Protein AF-A0A951VX17-F1 (afdb_monomer)

Secondary structure (DSSP, 8-state):
-EEEEEE--STTTTGGGG-TTS-S--SHHHHHHHTTTTEEEEEEE-S-HHHHHHHHHHHHHH-SS--EEESSHHHHHHHHHTTSS--SEEEE-S-TTTHHHHHHHHHHTT--EEEEPSSSSSSHHHHHHHHH----------

Foldseek 3Di:
DAEEEEEDLDCQQPPVCPPPVDDPPRHPVRVQLVVVVPYDHAEYEELDPVSQVVVQVVVVVRDVDGHHYYNHLVRVLVCLVVVVDPHQEYEAPDDQDCLLVSLVSVVVSPHDYYDYDPPNHPDPVSVVVSVPPCDDPPPPPD

Sequence (142 aa):
MIRTVVIGLGRIGWMLEKDNYRYHPCTHTGTLLSLSKRFKIVAGCDLSEERRVKFKRYIRSKMAENVELYSDVDQLIRAIFEKKVIIDFAVIATGPESHPDIFKKLILAGVKRFLIEKPVALNSNVAMKMLRSKIPFSVSTS

Structure (mmCIF, N/CA/C/O backbone):
data_AF-A0A951VX17-F1
#
_entry.id   AF-A0A951VX17-F1
#
loop_
_atom_site.group_PDB
_atom_site.id
_atom_site.type_symbol
_atom_site.label_atom_id
_atom_site.label_alt_id
_atom_site.label_comp_id
_atom_site.label_asym_id
_atom_site.label_entity_id
_atom_site.label_seq_id
_atom_site.pdbx_PDB_ins_code
_atom_site.Cartn_x
_atom_site.Cartn_y
_atom_site.Cartn_z
_atom_site.occupancy
_atom_site.B_iso_or_equiv
_atom_site.auth_seq_id
_atom_site.auth_comp_id
_atom_site.auth_asym_id
_atom_site.auth_atom_id
_atom_site.pdbx_PDB_model_num
ATOM 1 N N . MET A 1 1 ? -15.349 7.351 2.740 1.00 90.94 1 MET A N 1
ATOM 2 C CA . MET A 1 1 ? -14.106 7.317 1.937 1.00 90.94 1 MET A CA 1
ATOM 3 C C . MET A 1 1 ? -13.275 6.119 2.376 1.00 90.94 1 MET A C 1
ATOM 5 O O . MET A 1 1 ? -13.146 5.917 3.575 1.00 90.94 1 MET A O 1
ATOM 9 N N . ILE A 1 2 ? -12.794 5.299 1.440 1.00 96.31 2 ILE A N 1
ATOM 10 C CA . ILE A 1 2 ? -12.078 4.038 1.695 1.00 96.31 2 ILE A CA 1
ATOM 11 C C . ILE A 1 2 ? -10.584 4.335 1.867 1.00 96.31 2 ILE A C 1
ATOM 13 O O . ILE A 1 2 ? -9.920 4.761 0.919 1.00 96.31 2 ILE A O 1
ATOM 17 N N . ARG A 1 3 ? -10.053 4.119 3.073 1.00 97.12 3 ARG A N 1
ATOM 18 C CA . ARG A 1 3 ? -8.645 4.374 3.405 1.00 97.12 3 ARG A CA 1
ATOM 19 C C . ARG A 1 3 ? -7.778 3.240 2.880 1.00 97.12 3 ARG A C 1
ATOM 21 O O . ARG A 1 3 ? -7.980 2.079 3.230 1.00 97.12 3 ARG A O 1
ATOM 28 N N . THR A 1 4 ? -6.841 3.589 2.013 1.00 97.88 4 THR A N 1
ATOM 29 C CA . THR A 1 4 ? -6.101 2.642 1.188 1.00 97.88 4 THR A CA 1
ATOM 30 C C . THR A 1 4 ? -4.612 2.700 1.485 1.00 97.88 4 THR A C 1
ATOM 32 O O . THR A 1 4 ? -4.037 3.788 1.568 1.00 97.88 4 THR A O 1
ATOM 35 N N . VAL A 1 5 ? -3.990 1.527 1.604 1.00 98.38 5 VAL A N 1
ATOM 36 C CA . VAL A 1 5 ? -2.531 1.372 1.598 1.00 98.38 5 VAL A CA 1
ATOM 37 C C . VAL A 1 5 ? -2.066 0.778 0.273 1.00 98.38 5 VAL A C 1
ATOM 39 O O . VAL A 1 5 ? -2.705 -0.134 -0.254 1.00 98.38 5 VAL A O 1
ATOM 42 N N . VAL A 1 6 ? -0.945 1.279 -0.247 1.00 98.31 6 VAL A N 1
ATOM 43 C CA . VAL A 1 6 ? -0.242 0.686 -1.395 1.00 98.31 6 VAL A CA 1
ATOM 44 C C . VAL A 1 6 ? 1.053 0.043 -0.903 1.00 98.31 6 VAL A C 1
ATOM 46 O O . VAL A 1 6 ? 1.936 0.728 -0.386 1.00 98.31 6 VAL A O 1
ATOM 49 N N . ILE A 1 7 ? 1.165 -1.274 -1.050 1.00 98.38 7 ILE A N 1
ATOM 50 C CA . ILE A 1 7 ? 2.322 -2.074 -0.636 1.00 98.38 7 ILE A CA 1
ATOM 51 C C . ILE A 1 7 ? 3.040 -2.546 -1.897 1.00 98.38 7 ILE A C 1
ATOM 53 O O . ILE A 1 7 ? 2.425 -3.170 -2.754 1.00 98.38 7 ILE A O 1
ATOM 57 N N . GLY A 1 8 ? 4.329 -2.239 -2.023 1.00 97.19 8 GLY A N 1
ATOM 58 C CA . GLY A 1 8 ? 5.069 -2.367 -3.278 1.00 97.19 8 GLY A CA 1
ATOM 59 C C . GLY A 1 8 ? 4.960 -1.086 -4.105 1.00 97.19 8 GLY A C 1
ATOM 60 O O . GLY A 1 8 ? 4.080 -0.917 -4.946 1.00 97.19 8 GLY A O 1
ATOM 61 N N . LEU A 1 9 ? 5.900 -0.168 -3.890 1.00 96.81 9 LEU A N 1
ATOM 62 C CA . LEU A 1 9 ? 5.970 1.154 -4.519 1.00 96.81 9 LEU A CA 1
ATOM 63 C C . LEU A 1 9 ? 6.873 1.140 -5.761 1.00 96.81 9 LEU A C 1
ATOM 65 O O . LEU A 1 9 ? 7.621 2.084 -6.030 1.00 96.81 9 LEU A O 1
ATOM 69 N N . GLY A 1 10 ? 6.810 0.042 -6.512 1.00 93.62 10 GLY A N 1
ATOM 70 C CA . GLY A 1 10 ? 7.537 -0.156 -7.758 1.00 93.62 10 GLY A CA 1
ATOM 71 C C . GLY A 1 10 ? 6.789 0.368 -8.987 1.00 93.62 10 GLY A C 1
ATOM 72 O O . GLY A 1 10 ? 5.926 1.248 -8.920 1.00 93.62 10 GLY A O 1
ATOM 73 N N . ARG A 1 11 ? 7.112 -0.229 -10.139 1.00 94.00 11 ARG A N 1
ATOM 74 C CA . ARG A 1 11 ? 6.568 0.124 -11.461 1.00 94.00 11 ARG A CA 1
ATOM 75 C C . ARG A 1 11 ? 5.040 0.132 -11.514 1.00 94.00 11 ARG A C 1
ATOM 77 O O . ARG A 1 11 ? 4.462 1.178 -11.782 1.00 94.00 11 ARG A O 1
ATOM 84 N N . ILE A 1 12 ? 4.412 -1.009 -11.227 1.00 92.00 12 ILE A N 1
ATOM 85 C CA . ILE A 1 12 ? 2.949 -1.184 -11.283 1.00 92.00 12 ILE A CA 1
ATOM 86 C C . ILE A 1 12 ? 2.250 -0.501 -10.097 1.00 92.00 12 ILE A C 1
ATOM 88 O O . ILE A 1 12 ? 1.119 -0.034 -10.220 1.00 92.00 12 ILE A O 1
ATOM 92 N N . GLY A 1 13 ? 2.949 -0.377 -8.963 1.00 89.62 13 GLY A N 1
ATOM 93 C CA . GLY A 1 13 ? 2.458 0.354 -7.797 1.00 89.62 13 GLY A CA 1
ATOM 94 C C . GLY A 1 13 ? 2.196 1.828 -8.107 1.00 89.62 13 GLY A C 1
ATOM 95 O O . GLY A 1 13 ? 1.104 2.321 -7.825 1.00 89.62 13 GLY A O 1
ATOM 96 N N . TRP A 1 14 ? 3.171 2.528 -8.704 1.00 94.38 14 TRP A N 1
ATOM 97 C CA . TRP A 1 14 ? 3.003 3.933 -9.108 1.00 94.38 14 TRP A CA 1
ATOM 98 C C . TRP A 1 14 ? 4.035 4.466 -10.118 1.00 94.38 14 TRP A C 1
ATOM 100 O O . TRP A 1 14 ? 3.754 5.454 -10.787 1.00 94.38 14 TRP A O 1
ATOM 110 N N . MET A 1 15 ? 5.247 3.899 -10.218 1.00 92.56 15 MET A N 1
ATOM 111 C CA . MET A 1 15 ? 6.340 4.588 -10.931 1.00 92.56 15 MET A CA 1
ATOM 112 C C . MET A 1 15 ? 6.074 4.747 -12.434 1.00 92.56 15 MET A C 1
ATOM 114 O O . MET A 1 15 ? 6.553 5.711 -13.028 1.00 92.56 15 MET A O 1
ATOM 118 N N . LEU A 1 16 ? 5.315 3.828 -13.043 1.00 93.31 16 LEU A N 1
ATOM 119 C CA . LEU A 1 16 ? 4.951 3.912 -14.462 1.00 93.31 16 LEU A CA 1
ATOM 120 C C . LEU A 1 16 ? 3.969 5.042 -14.767 1.00 93.31 16 LEU A C 1
ATOM 122 O O . LEU A 1 16 ? 3.854 5.426 -15.919 1.00 93.31 16 LEU A O 1
ATOM 126 N N . GLU A 1 17 ? 3.341 5.641 -13.759 1.00 91.56 17 GLU A N 1
ATOM 127 C CA . GLU A 1 17 ? 2.438 6.783 -13.935 1.00 91.56 17 GLU A CA 1
ATOM 128 C C . GLU A 1 17 ? 3.164 8.046 -14.444 1.00 91.56 17 GLU A C 1
ATOM 130 O O . GLU A 1 17 ? 2.543 9.037 -14.811 1.00 91.56 17 GLU A O 1
ATOM 135 N N . LYS A 1 18 ? 4.502 8.030 -14.451 1.00 87.81 18 LYS A N 1
ATOM 136 C CA . LYS A 1 18 ? 5.351 9.086 -15.022 1.00 87.81 18 LYS A CA 1
ATOM 137 C C . LYS A 1 18 ? 5.825 8.796 -16.447 1.00 87.81 18 LYS A C 1
ATOM 139 O O . LYS A 1 18 ? 6.574 9.593 -17.003 1.00 87.81 18 LYS A O 1
ATOM 144 N N . ASP A 1 19 ? 5.459 7.650 -17.008 1.00 88.69 19 ASP A N 1
ATOM 145 C CA . ASP A 1 19 ? 5.860 7.247 -18.352 1.00 88.69 19 ASP A CA 1
ATOM 146 C C . ASP A 1 19 ? 4.940 7.898 -19.397 1.00 88.69 19 ASP A C 1
ATOM 148 O O . ASP A 1 19 ? 3.772 7.532 -19.520 1.00 88.69 19 ASP A O 1
ATOM 152 N N . ASN A 1 20 ? 5.457 8.868 -20.155 1.00 85.56 20 ASN A N 1
ATOM 153 C CA . ASN A 1 20 ? 4.680 9.609 -21.158 1.00 85.56 20 ASN A CA 1
ATOM 154 C C . ASN A 1 20 ? 4.223 8.746 -22.346 1.00 85.56 20 ASN A C 1
ATOM 156 O O . ASN A 1 20 ? 3.333 9.160 -23.083 1.00 85.56 20 ASN A O 1
ATOM 160 N N . TYR A 1 21 ? 4.802 7.557 -22.538 1.00 89.19 21 TYR A N 1
ATOM 161 C CA . TYR A 1 21 ? 4.433 6.651 -23.629 1.00 89.19 21 TYR A CA 1
ATOM 162 C C . TYR A 1 21 ? 3.262 5.725 -23.274 1.00 89.19 21 TYR A C 1
ATOM 164 O O . TYR A 1 21 ? 2.874 4.877 -24.078 1.00 89.19 21 TYR A O 1
ATOM 172 N N . ARG A 1 22 ? 2.697 5.858 -22.069 1.00 87.31 22 ARG A N 1
ATOM 173 C CA . ARG A 1 22 ? 1.567 5.053 -21.596 1.00 87.31 22 ARG A CA 1
ATOM 174 C C . ARG A 1 22 ? 0.290 5.874 -21.521 1.00 87.31 22 ARG A C 1
ATOM 176 O O . ARG A 1 22 ? 0.305 7.046 -21.160 1.00 87.31 22 ARG A O 1
ATOM 183 N N . TYR A 1 23 ? -0.830 5.214 -21.800 1.00 88.19 23 TYR A N 1
ATOM 184 C CA . TYR A 1 23 ? -2.143 5.737 -21.448 1.00 88.19 23 TYR A CA 1
ATOM 185 C C . TYR A 1 23 ? -2.331 5.668 -19.928 1.00 88.19 23 TYR A C 1
ATOM 187 O O . TYR A 1 23 ? -2.082 4.620 -19.333 1.00 88.19 23 TYR A O 1
ATOM 195 N N . HIS A 1 24 ? -2.777 6.764 -19.313 1.00 87.38 24 HIS A N 1
ATOM 196 C CA . HIS A 1 24 ? -2.952 6.881 -17.862 1.00 87.38 24 HIS A CA 1
ATOM 197 C C . HIS A 1 24 ? -4.439 6.949 -17.474 1.00 87.38 24 HIS A C 1
ATOM 199 O O . HIS A 1 24 ? -5.215 7.572 -18.199 1.00 87.38 24 HIS A O 1
ATOM 205 N N . PRO A 1 25 ? -4.845 6.374 -16.324 1.00 87.50 25 PRO A N 1
ATOM 206 C CA . PRO A 1 25 ? -3.986 5.744 -15.323 1.00 87.50 25 PRO A CA 1
ATOM 207 C C . PRO A 1 25 ? -3.536 4.332 -15.708 1.00 87.50 25 PRO A C 1
ATOM 209 O O . PRO A 1 25 ? -4.341 3.513 -16.144 1.00 87.50 25 PRO A O 1
ATOM 212 N N . CYS A 1 26 ? -2.249 4.030 -15.509 1.00 89.75 26 CYS A N 1
ATOM 213 C CA . CYS A 1 26 ? -1.682 2.701 -15.792 1.00 89.75 26 CYS A CA 1
ATOM 214 C C . CYS A 1 26 ? -1.156 1.976 -14.547 1.00 89.75 26 CYS A C 1
ATOM 216 O O . CYS A 1 26 ? -0.646 0.858 -14.643 1.00 89.75 26 CYS A O 1
ATOM 218 N N . THR A 1 27 ? -1.271 2.608 -13.380 1.00 95.06 27 THR A N 1
ATOM 219 C CA . THR A 1 27 ? -0.843 2.060 -12.092 1.00 95.06 27 THR A CA 1
ATOM 220 C C . THR A 1 27 ? -1.992 2.004 -11.093 1.00 95.06 27 THR A C 1
ATOM 222 O O . THR A 1 27 ? -3.013 2.689 -11.234 1.00 95.06 27 THR A O 1
ATOM 225 N N . HIS A 1 28 ? -1.807 1.225 -10.026 1.00 94.94 28 HIS A N 1
ATOM 226 C CA . HIS A 1 28 ? -2.770 1.184 -8.921 1.00 94.94 28 HIS A CA 1
ATOM 227 C C . HIS A 1 28 ? -2.938 2.547 -8.268 1.00 94.94 28 HIS A C 1
ATOM 229 O O . HIS A 1 28 ? -4.058 3.001 -8.051 1.00 94.94 28 HIS A O 1
ATOM 235 N N . THR A 1 29 ? -1.824 3.230 -8.000 1.00 95.25 29 THR A N 1
ATOM 236 C CA . THR A 1 29 ? -1.851 4.571 -7.408 1.00 95.25 29 THR A CA 1
ATOM 237 C C . THR A 1 29 ? -2.551 5.568 -8.329 1.00 95.25 29 THR A C 1
ATOM 239 O O . THR A 1 29 ? -3.391 6.326 -7.851 1.00 95.25 29 THR A O 1
ATOM 242 N N . GLY A 1 30 ? -2.263 5.560 -9.636 1.00 94.38 30 GLY A N 1
ATOM 243 C CA . GLY A 1 30 ? -2.954 6.414 -10.610 1.00 94.38 30 GLY A CA 1
ATOM 244 C C . GLY A 1 30 ? -4.465 6.183 -10.618 1.00 94.38 30 GLY A C 1
ATOM 245 O O . GLY A 1 30 ? -5.247 7.131 -10.528 1.00 94.38 30 GLY A O 1
ATOM 246 N N . THR A 1 31 ? -4.884 4.916 -10.609 1.00 95.62 31 THR A N 1
ATOM 247 C CA . THR A 1 31 ? -6.305 4.543 -10.562 1.00 95.62 31 THR A CA 1
ATOM 248 C C . THR A 1 31 ? -6.966 5.0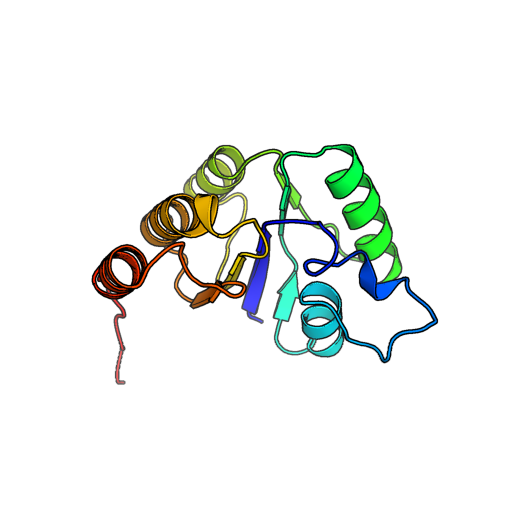39 -9.272 1.00 95.62 31 THR A C 1
ATOM 250 O O . THR A 1 31 ? -8.002 5.703 -9.325 1.00 95.62 31 THR A O 1
ATOM 253 N N . LEU A 1 32 ? -6.344 4.805 -8.111 1.00 95.56 32 LEU A N 1
ATOM 254 C CA . LEU A 1 32 ? -6.837 5.290 -6.816 1.00 95.56 32 LEU A CA 1
ATOM 255 C C . LEU A 1 32 ? -6.973 6.819 -6.780 1.00 95.56 32 LEU A C 1
ATOM 257 O O . LEU A 1 32 ? -7.963 7.328 -6.260 1.00 95.56 32 LEU A O 1
ATOM 261 N N . LEU A 1 33 ? -6.014 7.544 -7.364 1.00 94.38 33 LEU A N 1
ATOM 262 C CA . LEU A 1 33 ? -6.045 9.005 -7.472 1.00 94.38 33 LEU A CA 1
ATOM 263 C C . LEU A 1 33 ? -7.194 9.498 -8.360 1.00 94.38 33 LEU A C 1
ATOM 265 O O . LEU A 1 33 ? -7.889 10.443 -7.988 1.00 94.38 33 LEU A O 1
ATOM 269 N N . SER A 1 34 ? -7.438 8.847 -9.503 1.00 94.69 34 SER A N 1
ATOM 270 C CA . SER A 1 34 ? -8.576 9.185 -10.374 1.00 94.69 34 SER A CA 1
ATOM 271 C C . SER A 1 34 ? -9.934 8.928 -9.703 1.00 94.69 34 SER A C 1
ATOM 273 O O . SER A 1 34 ? -10.913 9.618 -9.978 1.00 94.69 34 SER A O 1
ATOM 275 N N . LEU A 1 35 ? -9.980 7.984 -8.756 1.00 94.75 35 LEU A N 1
ATOM 276 C CA . LEU A 1 35 ? -11.155 7.634 -7.956 1.00 94.75 35 LEU A CA 1
ATOM 277 C C . LEU A 1 35 ? -11.143 8.282 -6.557 1.00 94.75 35 LEU A C 1
ATOM 279 O O . LEU A 1 35 ? -11.750 7.748 -5.623 1.00 94.75 35 LEU A O 1
ATOM 283 N N . SER A 1 36 ? -10.505 9.447 -6.406 1.00 92.31 36 SER A N 1
ATOM 284 C CA . SER A 1 36 ? -10.324 10.160 -5.127 1.00 92.31 36 SER A CA 1
ATOM 285 C C . SER A 1 36 ? -11.621 10.481 -4.369 1.00 92.31 36 SER A C 1
ATOM 287 O O . SER A 1 36 ? -11.618 10.586 -3.147 1.00 92.31 36 SER A O 1
ATOM 289 N N . LYS A 1 37 ? -12.769 10.553 -5.060 1.00 93.31 37 LYS A N 1
ATOM 290 C CA . LYS A 1 37 ? -14.097 10.687 -4.423 1.00 93.31 37 LYS A CA 1
ATOM 291 C C . LYS A 1 37 ? -14.480 9.471 -3.563 1.00 93.31 37 LYS A C 1
ATOM 293 O O . LYS A 1 37 ? -15.346 9.573 -2.698 1.00 93.31 37 LYS A O 1
ATOM 298 N N . ARG A 1 38 ? -13.881 8.303 -3.823 1.00 95.38 38 ARG A N 1
ATOM 299 C CA . ARG A 1 38 ? -14.177 7.031 -3.142 1.00 95.38 38 ARG A CA 1
ATOM 300 C C . ARG A 1 38 ? -12.999 6.529 -2.319 1.00 95.38 38 ARG A C 1
ATOM 302 O O . ARG A 1 38 ? -13.227 6.044 -1.210 1.00 95.38 38 ARG A O 1
ATOM 309 N N . PHE A 1 39 ? -11.777 6.661 -2.829 1.00 96.00 39 PHE A N 1
ATOM 310 C CA . PHE A 1 39 ? -10.561 6.143 -2.206 1.00 96.00 39 PHE A CA 1
ATOM 311 C C . PHE A 1 39 ? -9.651 7.268 -1.724 1.00 96.00 39 PHE A C 1
ATOM 313 O O . PHE A 1 39 ? -9.459 8.265 -2.410 1.00 96.00 39 PHE A O 1
ATOM 320 N N . LYS A 1 40 ? -9.038 7.064 -0.560 1.00 95.81 40 LYS A N 1
ATOM 321 C CA . LYS A 1 40 ? -7.994 7.931 -0.019 1.00 95.81 40 LYS A CA 1
ATOM 322 C C . LYS A 1 40 ? -6.761 7.104 0.271 1.00 95.81 40 LYS A C 1
ATOM 324 O O . LYS A 1 40 ? -6.830 6.165 1.059 1.00 95.81 40 LYS A O 1
ATOM 329 N N . ILE A 1 41 ? -5.642 7.457 -0.346 1.00 97.00 41 ILE A N 1
ATOM 330 C CA . ILE A 1 41 ? -4.351 6.848 -0.030 1.00 97.00 41 ILE A CA 1
ATOM 331 C C . ILE A 1 41 ? -3.897 7.445 1.300 1.00 97.00 41 ILE A C 1
ATOM 333 O O . ILE A 1 41 ? -3.754 8.657 1.402 1.00 97.00 41 ILE A O 1
ATOM 337 N N . VAL A 1 42 ? -3.730 6.606 2.319 1.00 97.19 42 VAL A N 1
ATOM 338 C CA . VAL A 1 42 ? -3.303 7.038 3.664 1.00 97.19 42 VAL A CA 1
ATOM 339 C C . VAL A 1 42 ? -1.927 6.504 4.033 1.00 97.19 42 VAL A C 1
ATOM 341 O O . VAL A 1 42 ? -1.254 7.086 4.878 1.00 97.19 42 VAL A O 1
ATOM 344 N N . ALA A 1 43 ? -1.495 5.422 3.379 1.00 97.94 43 ALA A N 1
ATOM 345 C CA . ALA A 1 43 ? -0.208 4.800 3.636 1.00 97.94 43 ALA A CA 1
ATOM 346 C C . ALA A 1 43 ? 0.451 4.248 2.363 1.00 97.94 43 ALA A C 1
ATOM 348 O O . ALA A 1 43 ? -0.224 3.829 1.418 1.00 97.94 43 ALA A O 1
ATOM 349 N N . GLY A 1 44 ? 1.781 4.194 2.374 1.00 98.00 44 GLY A N 1
ATOM 350 C CA . GLY A 1 44 ? 2.604 3.467 1.410 1.00 98.00 44 GLY A CA 1
ATOM 351 C C . GLY A 1 44 ? 3.647 2.603 2.120 1.00 98.00 44 GLY A C 1
ATOM 352 O O . GLY A 1 44 ? 4.153 2.980 3.174 1.00 98.00 44 GLY A O 1
ATOM 353 N N . CYS A 1 45 ? 3.983 1.445 1.557 1.00 98.44 45 CYS A N 1
ATOM 354 C CA . CYS A 1 45 ? 4.957 0.528 2.149 1.00 98.44 45 CYS A CA 1
ATOM 355 C C . CYS A 1 45 ? 5.874 -0.071 1.078 1.00 98.44 45 CYS A C 1
ATOM 357 O O . CYS A 1 45 ? 5.395 -0.678 0.121 1.00 98.44 45 CYS A O 1
ATOM 359 N N . ASP A 1 46 ? 7.190 0.074 1.240 1.00 98.06 46 ASP A N 1
ATOM 360 C CA . ASP A 1 46 ? 8.203 -0.563 0.384 1.00 98.06 46 ASP A CA 1
ATOM 361 C C . ASP A 1 46 ? 9.542 -0.652 1.129 1.00 98.06 46 ASP A C 1
ATOM 363 O O . ASP A 1 46 ? 9.927 0.293 1.820 1.00 98.06 46 ASP A O 1
ATOM 367 N N . LEU A 1 47 ? 10.263 -1.760 0.940 1.00 97.00 47 LEU A N 1
ATOM 368 C CA . LEU A 1 47 ? 11.592 -1.986 1.522 1.00 97.00 47 LEU A CA 1
ATOM 369 C C . LEU A 1 47 ? 12.610 -0.937 1.052 1.00 97.00 47 LEU A C 1
ATOM 371 O O . LEU A 1 47 ? 13.481 -0.514 1.809 1.00 97.00 47 LEU A O 1
ATOM 375 N N . SER A 1 48 ? 12.483 -0.464 -0.190 1.00 97.38 48 SER A N 1
ATOM 376 C CA . SER A 1 48 ? 13.365 0.555 -0.751 1.00 97.38 48 SER A CA 1
ATOM 377 C C . SER A 1 48 ? 12.997 1.946 -0.236 1.00 97.38 48 SER A C 1
ATOM 379 O O . SER A 1 48 ? 11.935 2.497 -0.542 1.00 97.38 48 SER A O 1
ATOM 381 N N . GLU A 1 49 ? 13.915 2.559 0.510 1.00 97.00 49 GLU A N 1
ATOM 382 C CA . GLU A 1 49 ? 13.809 3.963 0.919 1.00 97.00 49 GLU A CA 1
ATOM 383 C C . GLU A 1 49 ? 13.677 4.905 -0.283 1.00 97.00 49 GLU A C 1
ATOM 385 O O . GLU A 1 49 ? 12.808 5.776 -0.302 1.00 97.00 49 GLU A O 1
ATOM 390 N N . GLU A 1 50 ? 14.466 4.680 -1.333 1.00 96.81 50 GLU A N 1
ATOM 391 C CA . GLU A 1 50 ? 14.417 5.480 -2.554 1.00 96.81 50 GLU A CA 1
ATOM 392 C C . GLU A 1 50 ? 13.010 5.482 -3.179 1.00 96.81 50 GLU A C 1
ATOM 394 O O . GLU A 1 50 ? 12.485 6.537 -3.559 1.00 96.81 50 GLU A O 1
ATOM 399 N N . ARG A 1 51 ? 12.357 4.312 -3.250 1.00 96.50 51 ARG A N 1
ATOM 400 C CA . ARG A 1 51 ? 10.981 4.198 -3.761 1.00 96.50 51 ARG A CA 1
ATOM 401 C C . ARG A 1 51 ? 9.986 4.926 -2.867 1.00 96.50 51 ARG A C 1
ATOM 403 O O . ARG A 1 51 ? 9.127 5.633 -3.395 1.00 96.50 51 ARG A O 1
ATOM 410 N N . ARG A 1 52 ? 10.129 4.823 -1.541 1.00 97.00 52 ARG A N 1
ATOM 411 C CA . ARG A 1 52 ? 9.302 5.556 -0.566 1.00 97.00 52 ARG A CA 1
ATOM 412 C C . ARG A 1 52 ? 9.426 7.069 -0.744 1.00 97.00 52 ARG A C 1
ATOM 414 O O . ARG A 1 52 ? 8.412 7.755 -0.866 1.00 97.00 52 ARG A O 1
ATOM 421 N N . VAL A 1 53 ? 10.645 7.597 -0.853 1.00 95.50 53 VAL A N 1
ATOM 422 C CA . VAL A 1 53 ? 10.894 9.034 -1.066 1.00 95.50 53 VAL A CA 1
ATOM 423 C C . VAL A 1 53 ? 10.289 9.509 -2.389 1.00 95.50 53 VAL A C 1
ATOM 425 O O . VAL A 1 53 ? 9.580 10.522 -2.435 1.00 95.50 53 VAL A O 1
ATOM 428 N N . LYS A 1 54 ? 10.517 8.763 -3.477 1.00 95.81 54 LYS A N 1
ATOM 429 C CA . LYS A 1 54 ? 9.965 9.092 -4.798 1.00 95.81 54 LYS A CA 1
ATOM 430 C C . LYS A 1 54 ? 8.431 9.060 -4.800 1.00 95.81 54 LYS A C 1
ATOM 432 O O . LYS A 1 54 ? 7.825 9.968 -5.377 1.00 95.81 54 LYS A O 1
ATOM 437 N N . PHE A 1 55 ? 7.827 8.080 -4.128 1.00 96.44 55 PHE A N 1
ATOM 438 C CA . PHE A 1 55 ? 6.379 7.976 -3.955 1.00 96.44 55 PHE A CA 1
ATOM 439 C C . PHE A 1 55 ? 5.822 9.157 -3.157 1.00 96.44 55 PHE A C 1
ATOM 441 O O . PHE A 1 55 ? 4.888 9.803 -3.625 1.00 96.44 55 PHE A O 1
ATOM 448 N N . LYS A 1 56 ? 6.446 9.530 -2.027 1.00 95.00 56 LYS A N 1
ATOM 449 C CA . LYS A 1 56 ? 6.045 10.704 -1.228 1.00 95.00 56 LYS A CA 1
ATOM 450 C C . LYS A 1 56 ? 5.963 11.962 -2.081 1.00 95.00 56 LYS A C 1
ATOM 452 O O . LYS A 1 56 ? 4.977 12.692 -2.037 1.00 95.00 56 LYS A O 1
ATOM 457 N N . ARG A 1 57 ? 7.006 12.212 -2.877 1.00 93.62 57 ARG A N 1
ATOM 458 C CA . ARG A 1 57 ? 7.079 13.379 -3.762 1.00 93.62 57 ARG A CA 1
ATOM 459 C C . ARG A 1 57 ? 5.992 13.346 -4.834 1.00 93.62 57 ARG A C 1
ATOM 461 O O . ARG A 1 57 ? 5.409 14.381 -5.133 1.00 93.62 57 ARG A O 1
ATOM 468 N N . TYR A 1 58 ? 5.724 12.174 -5.407 1.00 93.81 58 TYR A N 1
ATOM 469 C CA . TYR A 1 58 ? 4.657 12.009 -6.391 1.00 93.81 58 TYR A CA 1
ATOM 470 C C . TYR A 1 58 ? 3.278 12.285 -5.788 1.00 93.81 58 TYR A C 1
ATOM 472 O O . TYR A 1 58 ? 2.534 13.107 -6.317 1.00 93.81 58 TYR A O 1
ATOM 480 N N . ILE A 1 59 ? 2.972 11.676 -4.647 1.00 93.31 59 ILE A N 1
ATOM 481 C CA . ILE A 1 59 ? 1.707 11.866 -3.941 1.00 93.31 59 ILE A CA 1
ATOM 482 C C . ILE A 1 59 ? 1.502 13.336 -3.565 1.00 93.31 59 ILE A C 1
ATOM 484 O O . ILE A 1 59 ? 0.466 13.895 -3.904 1.00 93.31 59 ILE A O 1
ATOM 488 N N . ARG A 1 60 ? 2.515 14.006 -3.000 1.00 92.06 60 ARG A N 1
ATOM 489 C CA . ARG A 1 60 ? 2.448 15.445 -2.675 1.00 92.06 60 ARG A CA 1
ATOM 490 C C . ARG A 1 60 ? 2.180 16.345 -3.886 1.00 92.06 60 ARG A C 1
ATOM 492 O O . ARG A 1 60 ? 1.655 17.436 -3.722 1.00 92.06 60 ARG A O 1
ATOM 499 N N . SER A 1 61 ? 2.546 15.912 -5.095 1.00 90.38 61 SER A N 1
ATOM 500 C CA . SER A 1 61 ? 2.235 16.651 -6.331 1.00 90.38 61 SER A CA 1
ATOM 501 C C . SER A 1 61 ? 0.796 16.451 -6.825 1.00 90.38 61 SER A C 1
ATOM 503 O O . SER A 1 61 ? 0.349 17.173 -7.710 1.00 90.38 61 SER A O 1
ATOM 505 N N . LYS A 1 62 ? 0.081 15.455 -6.289 1.00 90.31 62 LYS A N 1
ATOM 506 C CA . LYS A 1 62 ? -1.272 15.060 -6.715 1.00 90.31 62 LYS A CA 1
ATOM 507 C C . LYS A 1 62 ? -2.331 15.298 -5.642 1.00 90.31 62 LYS A C 1
ATOM 509 O O . LYS A 1 62 ? -3.496 15.476 -5.978 1.00 90.31 62 LYS A O 1
ATOM 514 N N . MET A 1 63 ? -1.941 15.297 -4.371 1.00 87.19 63 MET A N 1
ATOM 515 C CA . MET A 1 63 ? -2.809 15.554 -3.228 1.00 87.19 63 MET A CA 1
ATOM 516 C C . MET A 1 63 ? -2.105 16.452 -2.209 1.00 87.19 63 MET A C 1
ATOM 518 O O . MET A 1 63 ? -0.893 16.365 -2.025 1.00 87.19 63 MET A O 1
ATOM 522 N N . ALA A 1 64 ? -2.882 17.307 -1.542 1.00 77.56 64 ALA A N 1
ATOM 523 C CA . ALA A 1 64 ? -2.383 18.198 -0.493 1.00 77.56 64 ALA A CA 1
ATOM 524 C C . ALA A 1 64 ? -2.066 17.454 0.817 1.00 77.56 64 ALA A C 1
ATOM 526 O O . ALA A 1 64 ? -1.296 17.938 1.643 1.00 77.56 64 ALA A O 1
ATOM 527 N N . GLU A 1 65 ? -2.664 16.279 1.014 1.00 83.12 65 GLU A N 1
ATOM 528 C CA . GLU A 1 65 ? -2.524 15.499 2.237 1.00 83.12 65 GLU A CA 1
ATOM 529 C C . GLU A 1 65 ? -1.233 14.672 2.257 1.00 83.12 65 GLU A C 1
ATOM 531 O O . GLU A 1 65 ? -0.774 14.156 1.233 1.00 83.12 65 GLU A O 1
ATOM 536 N N . ASN A 1 66 ? -0.654 14.523 3.449 1.00 85.38 66 ASN A N 1
ATOM 537 C CA . ASN A 1 66 ? 0.491 13.646 3.656 1.00 85.38 66 ASN A CA 1
ATOM 538 C C . ASN A 1 66 ? 0.054 12.178 3.716 1.00 85.38 66 ASN A C 1
ATOM 540 O O . ASN A 1 66 ? -1.027 11.846 4.197 1.00 85.38 66 ASN A O 1
ATOM 544 N N . VAL A 1 67 ? 0.942 11.306 3.246 1.00 93.88 67 VAL A N 1
ATOM 545 C CA . VAL A 1 67 ? 0.800 9.851 3.313 1.00 93.88 67 VAL A CA 1
ATOM 546 C C . VAL A 1 67 ? 1.903 9.297 4.203 1.00 93.88 67 VAL A C 1
ATOM 548 O O . VAL A 1 67 ? 3.073 9.656 4.032 1.00 93.88 67 VAL A O 1
ATOM 551 N N . GLU A 1 68 ? 1.522 8.422 5.132 1.00 96.69 68 GLU A N 1
ATOM 552 C CA . GLU A 1 68 ? 2.451 7.739 6.032 1.00 96.69 68 GLU A CA 1
ATOM 553 C C . GLU A 1 68 ? 3.229 6.660 5.277 1.00 96.69 68 GLU A C 1
ATOM 555 O O . GLU A 1 68 ? 2.664 5.923 4.466 1.00 96.69 68 GLU A O 1
ATOM 560 N N . LEU A 1 69 ? 4.539 6.563 5.511 1.00 98.00 69 LEU A N 1
ATOM 561 C CA . LEU A 1 69 ? 5.400 5.619 4.797 1.00 98.00 69 LEU A CA 1
ATOM 562 C C . LEU A 1 69 ? 6.095 4.665 5.753 1.00 98.00 69 LEU A C 1
ATOM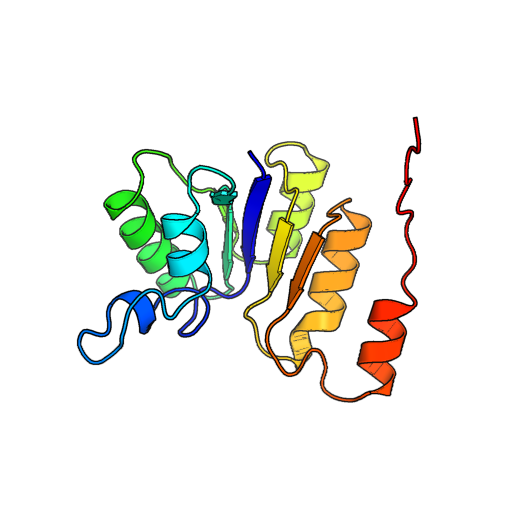 564 O O . LEU A 1 69 ? 6.801 5.094 6.660 1.00 98.00 69 LEU A O 1
ATOM 568 N N . TYR A 1 70 ? 5.961 3.374 5.475 1.00 98.44 70 TYR A N 1
ATOM 569 C CA . TYR A 1 70 ? 6.518 2.294 6.284 1.00 98.44 70 TYR A CA 1
ATOM 570 C C . TYR A 1 70 ? 7.624 1.580 5.511 1.00 98.44 70 TYR A C 1
ATOM 572 O O . TYR A 1 70 ? 7.465 1.312 4.318 1.00 98.44 70 TYR A O 1
ATOM 580 N N . SER A 1 71 ? 8.761 1.300 6.160 1.00 97.56 71 SER A N 1
ATOM 581 C CA . SER A 1 71 ? 9.871 0.583 5.506 1.00 97.56 71 SER A CA 1
ATOM 582 C C . SER A 1 71 ? 9.575 -0.883 5.268 1.00 97.56 71 SER A C 1
ATOM 584 O O . SER A 1 71 ? 10.177 -1.486 4.397 1.00 97.56 71 SER A O 1
ATOM 586 N N . ASP A 1 72 ? 8.671 -1.465 6.038 1.00 97.75 72 ASP A N 1
ATOM 587 C CA . ASP A 1 72 ? 8.332 -2.872 5.967 1.00 97.75 72 ASP A CA 1
ATOM 588 C C . ASP A 1 72 ? 6.898 -3.081 6.454 1.00 97.75 72 ASP A C 1
ATOM 590 O O . ASP A 1 72 ? 6.279 -2.208 7.076 1.00 97.75 72 ASP A O 1
ATOM 594 N N . VAL A 1 73 ? 6.356 -4.252 6.133 1.00 97.94 73 VAL A N 1
ATOM 595 C CA . VAL A 1 73 ? 4.970 -4.580 6.462 1.00 97.94 73 VAL A CA 1
ATOM 596 C C . VAL A 1 73 ? 4.781 -4.704 7.971 1.00 97.94 73 VAL A C 1
ATOM 598 O O . VAL A 1 73 ? 3.722 -4.332 8.460 1.00 97.94 73 VAL A O 1
ATOM 601 N N . ASP A 1 74 ? 5.791 -5.122 8.733 1.00 97.94 74 ASP A N 1
ATOM 602 C CA . ASP A 1 74 ? 5.665 -5.265 10.185 1.00 97.94 74 ASP A CA 1
ATOM 603 C C . ASP A 1 74 ? 5.529 -3.902 10.883 1.00 97.94 74 ASP A C 1
ATOM 605 O O . ASP A 1 74 ? 4.740 -3.765 11.818 1.00 97.94 74 ASP A O 1
ATOM 609 N N . GLN A 1 75 ? 6.210 -2.861 10.395 1.00 98.19 75 GLN A N 1
ATOM 610 C CA . GLN A 1 75 ? 5.986 -1.477 10.824 1.00 98.19 75 GLN A CA 1
ATOM 611 C C . GLN A 1 75 ? 4.568 -1.000 10.521 1.00 98.19 75 GLN A C 1
ATOM 613 O O . GLN A 1 75 ? 3.937 -0.389 11.386 1.00 98.19 75 GLN A O 1
ATOM 618 N N . LEU A 1 76 ? 4.056 -1.296 9.323 1.00 98.19 76 LEU A N 1
ATOM 619 C CA . LEU A 1 76 ? 2.675 -0.978 8.962 1.00 98.19 76 LEU A CA 1
ATOM 620 C C . LEU A 1 76 ? 1.688 -1.686 9.904 1.00 98.19 76 LEU A C 1
ATOM 622 O O . LEU A 1 76 ? 0.770 -1.049 10.415 1.00 98.19 76 LEU A O 1
ATOM 626 N N . ILE A 1 77 ? 1.890 -2.979 10.178 1.00 98.25 77 ILE A N 1
ATOM 627 C CA . ILE A 1 77 ? 1.038 -3.747 11.094 1.00 98.25 77 ILE A CA 1
ATOM 628 C C . ILE A 1 77 ? 1.062 -3.152 12.506 1.00 98.25 77 ILE A C 1
ATOM 630 O O . ILE A 1 77 ? -0.004 -2.949 13.090 1.00 98.25 77 ILE A O 1
ATOM 634 N N . ARG A 1 78 ? 2.244 -2.815 13.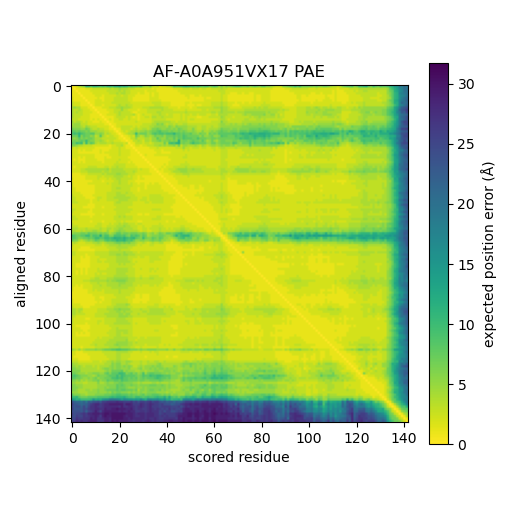043 1.00 98.19 78 ARG A N 1
ATOM 635 C CA . ARG A 1 78 ? 2.363 -2.140 14.349 1.00 98.19 78 ARG A CA 1
ATOM 636 C C . ARG A 1 78 ? 1.553 -0.846 14.382 1.00 98.19 78 ARG A C 1
ATOM 638 O O . ARG A 1 78 ? 0.777 -0.637 15.308 1.00 98.19 78 ARG A O 1
ATOM 645 N N . ALA A 1 79 ? 1.654 -0.022 13.341 1.00 97.88 79 ALA A N 1
ATOM 646 C CA . ALA A 1 79 ? 0.900 1.224 13.252 1.00 97.88 79 ALA A CA 1
ATOM 647 C C . ALA A 1 79 ? -0.625 1.015 13.182 1.00 97.88 79 ALA A C 1
ATOM 649 O O . ALA A 1 79 ? -1.370 1.832 13.726 1.00 97.88 79 ALA A O 1
ATOM 650 N N . ILE A 1 80 ? -1.096 -0.067 12.550 1.00 97.56 80 ILE A N 1
ATOM 651 C CA . ILE A 1 80 ? -2.521 -0.433 12.536 1.00 97.56 80 ILE A CA 1
ATOM 652 C C . ILE A 1 80 ? -2.984 -0.833 13.945 1.00 97.56 80 ILE A C 1
ATOM 654 O O . ILE A 1 80 ? -4.000 -0.322 14.418 1.00 97.56 80 ILE A O 1
ATOM 658 N N . PHE A 1 81 ? -2.234 -1.693 14.646 1.00 96.62 81 PHE A N 1
ATOM 659 C CA . PHE A 1 81 ? -2.582 -2.117 16.010 1.00 96.62 81 PHE A CA 1
ATOM 660 C C . PHE A 1 81 ? -2.556 -0.965 17.018 1.00 96.62 81 PHE A C 1
ATOM 662 O O . PHE A 1 81 ? -3.447 -0.857 17.860 1.00 96.62 81 PHE A O 1
ATOM 669 N N . GLU A 1 82 ? -1.589 -0.060 16.887 1.00 97.19 82 GLU A N 1
ATOM 670 C CA . GLU A 1 82 ? -1.481 1.164 17.688 1.00 97.19 82 GLU A CA 1
ATOM 671 C C . GLU A 1 82 ? -2.505 2.240 17.282 1.00 97.19 82 GLU A C 1
ATOM 673 O O . GLU A 1 82 ? -2.506 3.333 17.845 1.00 97.19 82 GLU A O 1
ATOM 678 N N . LYS A 1 83 ? -3.378 1.955 16.303 1.00 95.31 83 LYS A N 1
ATOM 679 C CA . LYS A 1 83 ? -4.399 2.872 15.768 1.00 95.31 83 LYS A CA 1
ATOM 680 C C . LYS A 1 83 ? -3.829 4.190 15.218 1.00 95.31 83 LYS A C 1
ATOM 682 O O . LYS A 1 83 ? -4.566 5.163 15.076 1.00 95.31 83 LYS A O 1
ATOM 687 N N . LYS A 1 84 ? -2.539 4.219 14.860 1.00 96.50 84 LYS A N 1
ATOM 688 C CA . LYS A 1 84 ? -1.874 5.363 14.207 1.00 96.50 84 LYS A CA 1
ATOM 689 C C . LYS A 1 84 ? -2.337 5.541 12.764 1.00 96.50 84 LYS A C 1
ATOM 691 O O . LYS A 1 84 ? -2.357 6.652 12.249 1.00 96.50 84 LYS A O 1
ATOM 696 N N . VAL A 1 85 ? -2.722 4.443 12.116 1.00 96.69 85 VAL A N 1
ATOM 697 C CA . VAL A 1 85 ? -3.292 4.438 10.768 1.00 96.69 85 VAL A CA 1
ATOM 698 C C . VAL A 1 85 ? -4.466 3.471 10.713 1.00 96.69 85 VAL A C 1
ATOM 700 O O . VAL A 1 85 ? -4.463 2.435 11.375 1.00 96.69 85 VAL A O 1
ATOM 703 N N . ILE A 1 86 ? -5.482 3.798 9.916 1.00 96.00 86 ILE A N 1
ATOM 704 C CA . ILE A 1 86 ? -6.630 2.916 9.703 1.00 96.00 86 ILE A CA 1
ATOM 705 C C . ILE A 1 86 ? -6.723 2.574 8.223 1.00 96.00 86 ILE A C 1
ATOM 707 O O . ILE A 1 86 ? -6.787 3.473 7.384 1.00 96.00 86 ILE A O 1
ATOM 711 N N . ILE A 1 87 ? -6.758 1.277 7.918 1.00 97.69 87 ILE A N 1
ATOM 712 C CA . ILE A 1 87 ? -6.747 0.739 6.558 1.00 97.69 87 ILE A CA 1
ATOM 713 C C . ILE A 1 87 ? -8.031 -0.056 6.305 1.00 97.69 87 ILE A C 1
ATOM 715 O O . ILE A 1 87 ? -8.307 -1.043 6.982 1.00 97.69 87 ILE A O 1
ATOM 719 N N . ASP A 1 88 ? -8.802 0.351 5.298 1.00 96.88 88 ASP A N 1
ATOM 720 C CA . ASP A 1 88 ? -9.998 -0.365 4.833 1.00 96.88 88 ASP A CA 1
ATOM 721 C C . ASP A 1 88 ? -9.706 -1.291 3.649 1.00 96.88 88 ASP A C 1
ATOM 723 O O . ASP A 1 88 ? -10.414 -2.283 3.447 1.00 96.88 88 ASP A O 1
ATOM 727 N N . PHE A 1 89 ? -8.716 -0.917 2.834 1.00 97.88 89 PHE A N 1
ATOM 728 C CA . PHE A 1 89 ? -8.367 -1.556 1.572 1.00 97.88 89 PHE A CA 1
ATOM 729 C C . PHE A 1 89 ? -6.847 -1.593 1.388 1.00 97.88 89 PHE A C 1
ATOM 731 O O . PHE A 1 89 ? -6.171 -0.582 1.570 1.00 97.88 89 PHE A O 1
ATOM 738 N N . ALA A 1 90 ? -6.303 -2.749 1.021 1.00 98.25 90 ALA A N 1
ATOM 739 C CA . ALA A 1 90 ? -4.884 -2.910 0.734 1.00 98.25 90 ALA A CA 1
ATOM 740 C C . ALA A 1 90 ? -4.659 -3.313 -0.722 1.00 98.25 90 ALA A C 1
ATOM 742 O O . ALA A 1 90 ? -5.216 -4.303 -1.196 1.00 98.25 90 ALA A O 1
ATOM 743 N N . VAL A 1 91 ? -3.793 -2.568 -1.404 1.00 98.38 91 VAL A N 1
ATOM 744 C CA . VAL A 1 91 ? -3.226 -2.966 -2.691 1.00 98.38 91 VAL A CA 1
ATOM 745 C C . VAL A 1 91 ? -1.859 -3.595 -2.439 1.00 98.38 91 VAL A C 1
ATOM 747 O O . VAL A 1 91 ? -0.963 -2.927 -1.925 1.00 98.38 91 VAL A O 1
ATOM 750 N N . ILE A 1 92 ? -1.696 -4.865 -2.804 1.00 97.88 92 ILE A N 1
ATOM 751 C CA . ILE A 1 92 ? -0.440 -5.615 -2.720 1.00 97.88 92 ILE A CA 1
ATOM 752 C C . ILE A 1 92 ? 0.126 -5.733 -4.138 1.00 97.88 92 ILE A C 1
ATOM 754 O O . ILE A 1 92 ? -0.316 -6.566 -4.921 1.00 97.88 92 ILE A O 1
ATOM 758 N N . ALA A 1 93 ? 1.084 -4.870 -4.464 1.00 97.00 93 ALA A N 1
ATOM 759 C CA . ALA A 1 93 ? 1.776 -4.773 -5.749 1.00 97.00 93 ALA A CA 1
ATOM 760 C C . ALA A 1 93 ? 3.262 -5.179 -5.634 1.00 97.00 93 ALA A C 1
ATOM 762 O O . ALA A 1 93 ? 4.141 -4.573 -6.257 1.00 97.00 93 ALA A O 1
ATOM 763 N N . THR A 1 94 ? 3.551 -6.166 -4.782 1.00 95.31 94 THR A N 1
ATOM 764 C CA . THR A 1 94 ? 4.885 -6.750 -4.578 1.00 95.31 94 THR A CA 1
ATOM 765 C C . THR A 1 94 ? 5.104 -7.968 -5.490 1.00 95.31 94 THR A C 1
ATOM 767 O O . THR A 1 94 ? 4.326 -8.211 -6.410 1.00 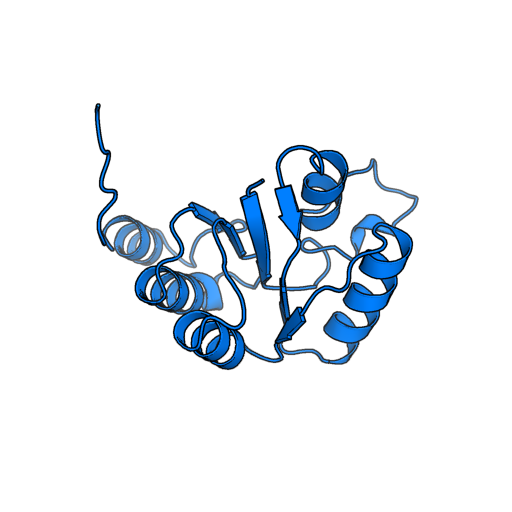95.31 94 THR A O 1
ATOM 770 N N . GLY A 1 95 ? 6.211 -8.697 -5.308 1.00 92.44 95 GLY A N 1
ATOM 771 C CA . GLY A 1 95 ? 6.423 -9.974 -5.991 1.00 92.44 95 GLY A CA 1
ATOM 772 C C . GLY A 1 95 ? 5.554 -11.096 -5.393 1.00 92.44 95 GLY A C 1
ATOM 773 O O . GLY A 1 95 ? 5.293 -11.083 -4.179 1.00 92.44 95 GLY A O 1
ATOM 774 N N . PRO A 1 96 ? 5.112 -12.075 -6.209 1.00 90.94 96 PRO A N 1
ATOM 775 C CA . PRO A 1 96 ? 4.165 -13.122 -5.810 1.00 90.94 96 PRO A CA 1
ATOM 776 C C . PRO A 1 96 ? 4.634 -14.020 -4.660 1.00 90.94 96 PRO A C 1
ATOM 778 O O . PRO A 1 96 ? 3.811 -14.616 -3.967 1.00 90.94 96 PRO A O 1
ATOM 781 N N . GLU A 1 97 ? 5.941 -14.104 -4.428 1.00 93.38 97 GLU A N 1
ATOM 782 C CA . GLU A 1 97 ? 6.560 -14.790 -3.294 1.00 93.38 97 GLU A CA 1
ATOM 783 C C . GLU A 1 97 ? 6.171 -14.180 -1.940 1.00 93.38 97 GLU A C 1
ATOM 785 O O . GLU A 1 97 ? 6.063 -14.892 -0.944 1.00 93.38 97 GLU A O 1
ATOM 790 N N . SER A 1 98 ? 5.913 -12.871 -1.909 1.00 94.75 98 SER A N 1
ATOM 791 C CA . SER A 1 98 ? 5.625 -12.123 -0.680 1.00 94.75 98 SER A CA 1
ATOM 792 C C . SER A 1 98 ? 4.131 -11.995 -0.374 1.00 94.75 98 SER A C 1
ATOM 794 O O . SER A 1 98 ? 3.758 -11.763 0.776 1.00 94.75 98 SER A O 1
ATOM 796 N N . HIS A 1 99 ? 3.257 -12.178 -1.372 1.00 94.75 99 HIS A N 1
ATOM 797 C CA . HIS A 1 99 ? 1.812 -11.983 -1.214 1.00 94.75 99 HIS A CA 1
ATOM 798 C C . HIS A 1 99 ? 1.199 -12.757 -0.035 1.00 94.75 99 HIS A C 1
ATOM 800 O O . HIS A 1 99 ? 0.432 -12.142 0.709 1.00 94.75 99 HIS A O 1
ATOM 806 N N . PRO A 1 100 ? 1.510 -14.053 0.197 1.00 94.25 100 PRO A N 1
ATOM 807 C CA . PRO A 1 100 ? 0.848 -14.819 1.253 1.00 94.25 100 PRO A CA 1
ATOM 808 C C . PRO A 1 100 ? 1.148 -14.296 2.661 1.00 94.25 100 PRO A C 1
ATOM 810 O O . PRO A 1 100 ? 0.235 -14.220 3.485 1.00 94.25 100 PRO A O 1
ATOM 813 N N . ASP A 1 101 ? 2.401 -13.915 2.934 1.00 94.88 101 ASP A N 1
ATOM 814 C CA . ASP A 1 101 ? 2.806 -13.381 4.241 1.00 94.88 101 ASP A CA 1
ATOM 815 C C . ASP A 1 101 ? 2.158 -12.018 4.499 1.00 94.88 101 ASP A C 1
ATOM 817 O O . ASP A 1 101 ? 1.491 -11.820 5.516 1.00 94.88 101 ASP A O 1
ATOM 821 N N . ILE A 1 102 ? 2.262 -11.109 3.523 1.00 96.81 102 ILE A N 1
ATOM 822 C CA . ILE A 1 102 ? 1.689 -9.761 3.604 1.00 96.81 102 ILE A CA 1
ATOM 823 C C . ILE A 1 102 ? 0.173 -9.836 3.810 1.00 96.81 102 ILE A C 1
ATOM 825 O O . ILE A 1 102 ? -0.374 -9.189 4.704 1.00 96.81 102 ILE A O 1
ATOM 829 N N . PHE A 1 103 ? -0.512 -10.658 3.014 1.00 96.00 103 PHE A N 1
ATOM 830 C CA . PHE A 1 103 ? -1.955 -10.852 3.105 1.00 96.00 103 PHE A CA 1
ATOM 831 C C . PHE A 1 103 ? -2.378 -11.380 4.479 1.00 96.00 103 PHE A C 1
ATOM 833 O O . PHE A 1 103 ? -3.278 -10.817 5.103 1.00 96.00 103 PHE A O 1
ATOM 840 N N . LYS A 1 104 ? -1.698 -12.418 4.985 1.00 94.50 104 LYS A N 1
ATOM 841 C CA . LYS A 1 104 ? -1.982 -12.995 6.305 1.00 94.50 104 LYS A CA 1
ATOM 842 C C . LYS A 1 104 ? -1.828 -11.951 7.413 1.00 94.50 104 LYS A C 1
ATOM 844 O O . LYS A 1 104 ? -2.717 -11.821 8.252 1.00 94.50 104 LYS A O 1
ATOM 849 N N . LYS A 1 105 ? -0.730 -11.192 7.399 1.00 95.81 105 LYS A N 1
ATOM 850 C CA . LYS A 1 105 ? -0.451 -10.129 8.374 1.00 95.81 105 LYS A CA 1
ATOM 851 C C . LYS A 1 105 ? -1.537 -9.048 8.378 1.00 95.81 105 LYS A C 1
ATOM 853 O O . LYS A 1 105 ? -2.023 -8.670 9.440 1.00 95.81 105 LYS A O 1
ATOM 858 N N . LEU A 1 106 ? -1.971 -8.599 7.201 1.00 96.12 106 LEU A N 1
ATOM 859 C CA . LEU A 1 106 ? -3.004 -7.567 7.068 1.00 96.12 106 LEU A CA 1
ATOM 860 C C . LEU A 1 106 ? -4.395 -8.049 7.488 1.00 96.12 106 LEU A C 1
ATOM 862 O O . LEU A 1 106 ? -5.123 -7.297 8.133 1.00 96.12 106 LEU A O 1
ATOM 866 N N . ILE A 1 107 ? -4.761 -9.292 7.160 1.00 94.38 107 ILE A N 1
ATOM 867 C CA . ILE A 1 107 ? -6.016 -9.887 7.634 1.00 94.38 107 ILE A CA 1
ATOM 868 C C . ILE A 1 107 ? -6.039 -9.937 9.162 1.00 94.38 107 ILE A C 1
ATOM 870 O O . ILE A 1 107 ? -7.028 -9.534 9.771 1.00 94.38 107 ILE A O 1
ATOM 874 N N . LEU A 1 108 ? -4.948 -10.397 9.786 1.00 93.12 108 LEU A N 1
ATOM 875 C CA . LEU A 1 108 ? -4.835 -10.456 11.247 1.00 93.12 108 LEU A CA 1
ATOM 876 C C . LEU A 1 108 ? -4.891 -9.063 11.891 1.00 93.12 108 LEU A C 1
ATOM 878 O O . LEU A 1 108 ? -5.407 -8.922 12.995 1.00 93.12 108 LEU A O 1
ATOM 882 N N . ALA A 1 109 ? -4.425 -8.032 11.184 1.00 94.19 109 ALA A N 1
ATOM 883 C CA . ALA A 1 109 ? -4.547 -6.635 11.597 1.00 94.19 109 ALA A CA 1
ATOM 884 C C . ALA A 1 109 ? -5.934 -6.015 11.323 1.00 94.19 109 ALA A C 1
ATOM 886 O O . ALA A 1 109 ? -6.155 -4.843 11.623 1.00 94.19 109 ALA A O 1
ATOM 887 N N . GLY A 1 110 ? -6.884 -6.776 10.767 1.00 92.81 110 GLY A N 1
ATOM 888 C CA . GLY A 1 110 ? -8.269 -6.347 10.560 1.00 92.81 110 GLY A CA 1
ATOM 889 C C . GLY A 1 110 ? -8.560 -5.674 9.214 1.00 92.81 110 GLY A C 1
ATOM 890 O O . GLY A 1 110 ? -9.646 -5.113 9.044 1.00 92.81 110 GLY A O 1
ATOM 891 N N . VAL A 1 111 ? -7.641 -5.731 8.243 1.00 95.00 111 VAL A N 1
ATOM 892 C CA . VAL A 1 111 ? -7.894 -5.234 6.880 1.00 95.00 111 VAL A CA 1
ATOM 893 C C . VAL A 1 111 ? -8.873 -6.165 6.165 1.00 95.00 111 VAL A C 1
ATOM 895 O O . VAL A 1 111 ? -8.690 -7.379 6.135 1.00 95.00 111 VAL A O 1
ATOM 898 N N . LYS A 1 112 ? -9.928 -5.589 5.577 1.00 88.19 112 LYS A N 1
ATOM 899 C CA . LYS A 1 112 ? -11.082 -6.355 5.067 1.00 88.19 112 LYS A CA 1
ATOM 900 C C . LYS A 1 112 ? -11.103 -6.541 3.555 1.00 88.19 112 LYS A C 1
ATOM 902 O O . LYS A 1 112 ? -11.796 -7.423 3.059 1.00 88.19 112 LYS A O 1
ATOM 907 N N . ARG A 1 113 ? -10.428 -5.669 2.805 1.00 95.38 113 ARG A N 1
ATOM 908 C CA . ARG A 1 113 ? -10.514 -5.629 1.340 1.00 95.38 113 ARG A CA 1
ATOM 909 C C . ARG A 1 113 ? -9.117 -5.610 0.743 1.00 95.38 113 ARG A C 1
ATOM 911 O O . ARG A 1 113 ? -8.257 -4.873 1.220 1.00 95.38 113 ARG A O 1
ATOM 918 N N . PHE A 1 114 ? -8.923 -6.379 -0.320 1.00 95.88 114 PHE A N 1
ATOM 919 C CA . PHE A 1 114 ? -7.616 -6.580 -0.932 1.00 95.88 114 PHE A CA 1
ATOM 920 C C . PHE A 1 114 ? -7.702 -6.511 -2.451 1.00 95.88 114 PHE A C 1
ATOM 922 O O . PHE A 1 114 ? -8.662 -6.996 -3.046 1.00 95.88 114 PHE A O 1
ATOM 929 N N . LEU A 1 115 ? -6.664 -5.950 -3.058 1.00 96.62 115 LEU A N 1
ATOM 930 C CA . LEU A 1 115 ? -6.315 -6.125 -4.460 1.00 96.62 115 LEU A CA 1
ATOM 931 C C . LEU A 1 115 ? -4.880 -6.638 -4.492 1.00 96.62 115 LEU A C 1
ATOM 933 O O . LEU A 1 115 ? -3.982 -5.970 -3.9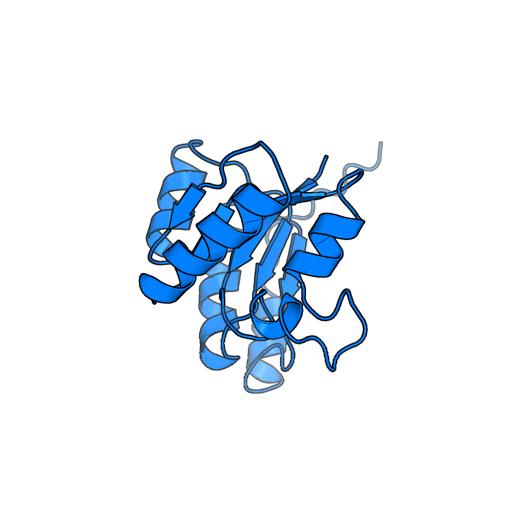87 1.00 96.62 115 LEU A O 1
ATOM 937 N N . ILE A 1 116 ? -4.674 -7.832 -5.034 1.00 95.62 116 ILE A N 1
ATOM 938 C CA . ILE A 1 116 ? -3.364 -8.483 -5.077 1.00 95.62 116 ILE A CA 1
ATOM 939 C C . ILE A 1 116 ? -2.942 -8.573 -6.535 1.00 95.62 116 ILE A C 1
ATOM 941 O O . ILE A 1 116 ? -3.726 -9.021 -7.372 1.00 95.62 116 ILE A O 1
ATOM 945 N N . GLU A 1 117 ? -1.724 -8.130 -6.834 1.00 94.50 117 GLU A N 1
ATOM 946 C CA . GLU A 1 117 ? -1.172 -8.216 -8.178 1.00 94.50 117 GLU A CA 1
ATOM 9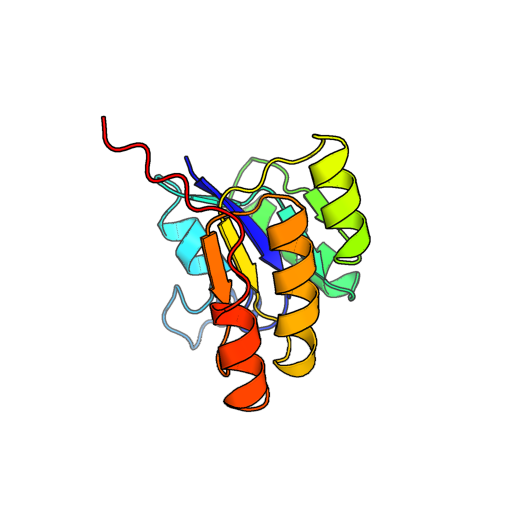47 C C . GLU A 1 117 ? -1.082 -9.657 -8.670 1.00 94.50 117 GLU A C 1
ATOM 949 O O . GLU A 1 117 ? -0.951 -10.612 -7.900 1.00 94.50 117 GLU A O 1
ATOM 954 N N . LYS A 1 118 ? -1.156 -9.812 -9.991 1.00 90.31 118 LYS A N 1
ATOM 955 C CA . LYS A 1 118 ? -1.053 -11.120 -10.625 1.00 90.31 118 LYS A CA 1
ATOM 956 C C . LYS A 1 118 ? 0.424 -11.493 -10.833 1.00 90.31 118 LYS A C 1
ATOM 958 O O . LYS A 1 118 ? 1.219 -10.652 -11.254 1.00 90.31 118 LYS A O 1
ATOM 963 N N . PRO A 1 119 ? 0.786 -12.774 -10.664 1.00 92.19 119 PRO A N 1
ATOM 964 C CA . PRO A 1 119 ? -0.055 -13.848 -10.139 1.00 92.19 119 PRO A CA 1
ATOM 965 C C . PRO A 1 119 ? -0.286 -13.696 -8.624 1.00 92.19 119 PRO A C 1
ATOM 967 O O . PRO A 1 119 ? 0.611 -13.300 -7.889 1.00 92.19 119 PRO A O 1
ATOM 970 N N . VAL A 1 120 ? -1.486 -14.054 -8.150 1.00 88.00 120 VAL A N 1
ATOM 971 C CA . VAL A 1 120 ? -1.868 -13.905 -6.729 1.00 88.00 120 VAL A CA 1
ATOM 972 C C . VAL A 1 120 ? -0.941 -14.676 -5.781 1.00 88.00 120 VAL A C 1
ATOM 974 O O . VAL A 1 120 ? -0.687 -14.223 -4.669 1.00 88.00 120 VAL A O 1
ATOM 977 N N . ALA A 1 121 ? -0.403 -15.811 -6.229 1.00 89.62 121 ALA A N 1
ATOM 978 C CA . ALA A 1 121 ? 0.588 -16.616 -5.527 1.00 89.62 121 ALA A CA 1
ATOM 979 C C . ALA A 1 121 ? 1.421 -17.429 -6.534 1.00 89.62 121 ALA A C 1
ATOM 981 O O . ALA A 1 121 ? 1.046 -17.548 -7.701 1.00 89.62 121 ALA A O 1
ATOM 982 N N . LEU A 1 122 ? 2.515 -18.044 -6.071 1.00 86.75 122 LEU A N 1
ATOM 983 C CA . LEU A 1 122 ? 3.406 -18.870 -6.904 1.00 86.75 122 LEU A CA 1
ATOM 984 C C . LEU A 1 122 ? 2.748 -20.147 -7.458 1.00 86.75 122 LEU A C 1
ATOM 986 O O . LEU A 1 122 ? 3.220 -20.700 -8.446 1.00 86.75 122 LEU A O 1
ATOM 990 N N . ASN A 1 123 ? 1.683 -20.643 -6.823 1.00 89.12 123 ASN A N 1
ATOM 991 C CA . ASN A 1 123 ? 0.912 -21.791 -7.300 1.00 89.12 123 ASN A CA 1
ATOM 992 C C . ASN A 1 123 ? -0.518 -21.786 -6.733 1.00 89.12 123 ASN A C 1
ATOM 994 O O . ASN A 1 123 ? -0.833 -21.071 -5.774 1.00 89.12 123 ASN A O 1
ATOM 998 N N . SER A 1 124 ? -1.379 -22.622 -7.317 1.00 87.31 124 SER A N 1
ATOM 999 C CA . SER A 1 124 ? -2.790 -22.759 -6.940 1.00 87.31 124 SER A CA 1
ATOM 1000 C C . SER A 1 124 ? -2.984 -23.193 -5.483 1.00 87.31 124 SER A C 1
ATOM 1002 O O . SER A 1 124 ? -3.880 -22.681 -4.817 1.00 87.31 124 SER A O 1
ATOM 1004 N N . ASN A 1 125 ? -2.124 -24.063 -4.944 1.00 87.00 125 ASN A N 1
ATOM 1005 C CA . ASN A 1 125 ? -2.222 -24.517 -3.553 1.00 87.00 125 ASN A CA 1
ATOM 1006 C C . ASN A 1 125 ? -2.057 -23.361 -2.556 1.00 87.00 125 ASN A C 1
ATOM 1008 O O . ASN A 1 125 ? -2.813 -23.264 -1.588 1.00 87.00 125 ASN A O 1
ATOM 1012 N N . VAL A 1 126 ? -1.095 -22.464 -2.789 1.00 85.75 126 VAL A N 1
ATOM 1013 C CA . VAL A 1 126 ? -0.889 -21.277 -1.945 1.00 85.75 126 VAL A CA 1
ATOM 1014 C C . VAL A 1 126 ? -2.055 -20.295 -2.092 1.00 85.75 126 VAL A C 1
ATOM 1016 O O . VAL A 1 126 ? -2.579 -19.830 -1.081 1.00 85.75 126 VAL A O 1
ATOM 1019 N N . ALA A 1 127 ? -2.530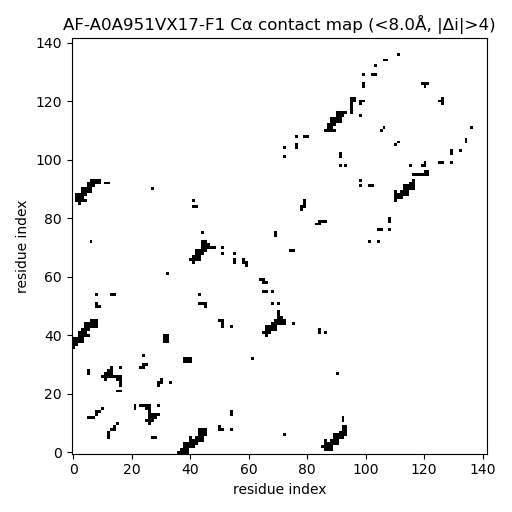 -20.049 -3.317 1.00 86.12 127 ALA A N 1
ATOM 1020 C CA . ALA A 1 127 ? -3.697 -19.195 -3.553 1.00 86.12 127 ALA A CA 1
ATOM 1021 C C . ALA A 1 127 ? -4.953 -19.720 -2.828 1.00 86.12 127 ALA A C 1
ATOM 1023 O O . ALA A 1 127 ? -5.672 -18.961 -2.178 1.00 86.12 127 ALA A O 1
ATOM 1024 N N . MET A 1 128 ? -5.179 -21.038 -2.853 1.00 86.38 128 MET A N 1
ATOM 1025 C CA . MET A 1 128 ? -6.291 -21.673 -2.142 1.00 86.38 128 MET A CA 1
ATOM 1026 C C . MET A 1 128 ? -6.168 -21.541 -0.623 1.00 86.38 128 MET A C 1
ATOM 1028 O O . MET A 1 128 ? -7.177 -21.342 0.053 1.00 86.38 128 MET A O 1
ATOM 1032 N N . LYS A 1 129 ? -4.952 -21.607 -0.066 1.00 86.94 129 LYS A N 1
ATOM 1033 C CA . LYS A 1 129 ? -4.725 -21.338 1.365 1.00 86.94 129 LYS A CA 1
ATOM 1034 C C . LYS A 1 129 ? -5.068 -19.890 1.725 1.00 86.94 129 LYS A C 1
ATOM 1036 O O . LYS A 1 129 ? -5.708 -19.667 2.751 1.00 86.94 129 LYS A O 1
ATOM 1041 N N . MET A 1 130 ? -4.705 -18.927 0.875 1.00 86.44 130 MET A N 1
ATOM 1042 C CA . MET A 1 130 ? -5.063 -17.516 1.073 1.00 86.44 130 MET A CA 1
ATOM 1043 C C . MET A 1 130 ? -6.587 -17.330 1.076 1.00 86.44 130 MET A C 1
ATOM 1045 O O . MET A 1 130 ? -7.125 -16.759 2.016 1.00 86.44 130 MET A O 1
ATOM 1049 N N . LEU A 1 131 ? -7.307 -17.905 0.109 1.00 84.75 131 LEU A N 1
ATOM 1050 C CA . LEU A 1 131 ? -8.777 -17.840 0.057 1.00 84.75 131 LEU A CA 1
ATOM 1051 C C . LEU A 1 131 ? -9.464 -18.509 1.258 1.00 84.75 131 LEU A C 1
ATOM 1053 O O . LEU A 1 131 ? -10.478 -18.021 1.753 1.00 84.75 131 LEU A O 1
ATOM 1057 N N . ARG A 1 132 ? -8.921 -19.637 1.734 1.00 85.19 132 ARG A N 1
ATOM 1058 C CA . ARG A 1 132 ? -9.459 -20.382 2.885 1.00 85.19 132 ARG A CA 1
ATOM 1059 C C . ARG A 1 132 ? -9.141 -19.746 4.230 1.00 85.19 132 ARG A C 1
ATOM 1061 O O . ARG A 1 132 ? -9.705 -20.183 5.232 1.00 85.19 132 ARG A O 1
ATOM 1068 N N . SER A 1 133 ? -8.271 -18.739 4.264 1.00 72.50 133 SER A N 1
ATOM 1069 C CA . SER A 1 133 ? -7.977 -17.963 5.466 1.00 72.50 133 SER A CA 1
ATOM 1070 C C . SER A 1 133 ? -9.190 -17.080 5.794 1.00 72.50 133 SER A C 1
ATOM 1072 O O . SER A 1 133 ? -9.185 -15.874 5.578 1.00 72.50 133 SER A O 1
ATOM 1074 N N . LYS A 1 134 ? -10.284 -17.705 6.251 1.00 57.44 134 LYS A N 1
ATOM 1075 C CA . LYS A 1 134 ? -11.495 -17.037 6.736 1.00 57.44 134 LYS A CA 1
ATOM 1076 C C . LYS A 1 134 ? -11.192 -16.391 8.091 1.00 57.44 134 LYS A C 1
ATOM 1078 O O . LYS A 1 134 ? -10.948 -17.100 9.059 1.00 57.44 134 LYS A O 1
ATOM 1083 N N . ILE A 1 135 ? -11.275 -15.063 8.1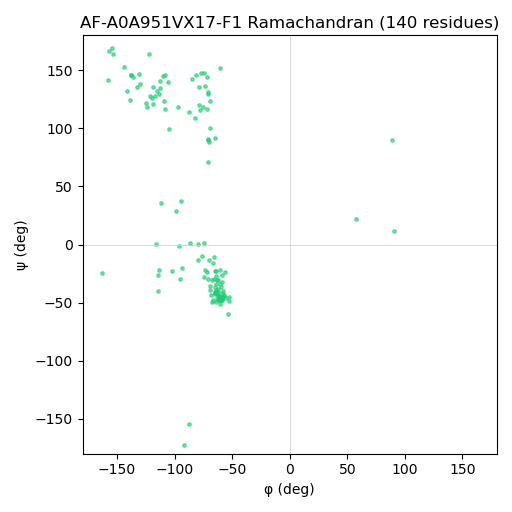59 1.00 56.88 135 ILE A N 1
ATOM 1084 C CA . ILE A 1 135 ? -11.446 -14.252 9.381 1.00 56.88 135 ILE A CA 1
ATOM 1085 C C . ILE A 1 135 ? -12.568 -13.239 9.044 1.00 56.88 135 ILE A C 1
ATOM 1087 O O . ILE A 1 135 ? -12.648 -12.809 7.892 1.00 56.88 135 ILE A O 1
ATOM 1091 N N . PRO A 1 136 ? -13.549 -12.996 9.937 1.00 42.78 136 PRO A N 1
ATOM 1092 C CA . PRO A 1 136 ? -14.963 -12.937 9.568 1.00 42.78 136 PRO A CA 1
ATOM 1093 C C . PRO A 1 136 ? -15.323 -11.725 8.706 1.00 42.78 136 PRO A C 1
ATOM 1095 O O . PRO A 1 136 ? -15.204 -10.575 9.125 1.00 42.78 136 PRO A O 1
ATOM 1098 N N . PHE A 1 137 ? -15.897 -11.996 7.532 1.00 41.56 137 PHE A N 1
ATOM 1099 C CA . PHE A 1 137 ? -16.860 -11.079 6.937 1.00 41.56 137 PHE A CA 1
ATOM 1100 C C . PHE A 1 137 ? -18.125 -11.164 7.791 1.00 41.56 137 PHE A C 1
ATOM 1102 O O . PHE A 1 137 ? -18.993 -11.997 7.539 1.00 41.56 137 PHE A O 1
ATOM 1109 N N . SER A 1 138 ? -18.233 -10.332 8.828 1.00 35.50 138 SER A N 1
ATOM 1110 C CA . SER A 1 138 ? -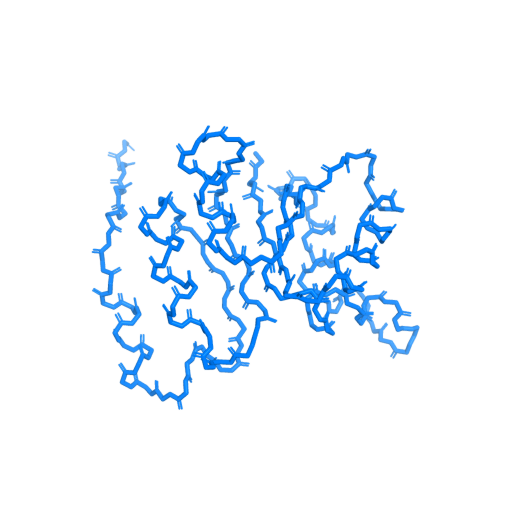19.552 -9.990 9.346 1.00 35.50 138 SER A CA 1
ATOM 1111 C C . SER A 1 138 ? -20.270 -9.212 8.247 1.00 35.50 138 SER A C 1
ATOM 1113 O O . SER A 1 138 ? -20.127 -7.999 8.097 1.00 35.50 138 SER A O 1
ATOM 1115 N N . VAL A 1 139 ? -21.004 -9.944 7.415 1.00 36.78 139 VAL A N 1
ATOM 1116 C CA . VAL A 1 139 ? -22.099 -9.371 6.648 1.00 36.78 139 VAL A CA 1
ATOM 1117 C C . VAL A 1 139 ? -23.179 -9.093 7.685 1.00 36.78 139 VAL A C 1
ATOM 1119 O O . VAL A 1 139 ? -23.953 -9.972 8.044 1.00 36.78 139 VAL A O 1
ATOM 1122 N N . SER A 1 140 ? -23.169 -7.889 8.251 1.00 34.34 140 SER A N 1
ATOM 1123 C CA . SER A 1 140 ? -24.346 -7.357 8.925 1.00 34.34 140 SER A CA 1
ATOM 1124 C C . SER A 1 140 ? -25.371 -7.063 7.835 1.00 34.34 140 SER A C 1
ATOM 1126 O O . SER A 1 140 ? -25.367 -5.982 7.247 1.00 34.34 140 SER A O 1
ATOM 1128 N N . THR A 1 141 ? -26.185 -8.061 7.502 1.00 35.53 141 THR A N 1
ATOM 1129 C CA . THR A 1 141 ? -27.494 -7.822 6.901 1.00 35.53 141 THR A CA 1
ATOM 1130 C C . THR A 1 141 ? -28.363 -7.206 7.988 1.00 35.53 141 THR A C 1
ATOM 1132 O O . THR A 1 141 ? -28.799 -7.901 8.907 1.00 35.53 141 THR A O 1
ATOM 1135 N N . SER A 1 142 ? -28.506 -5.888 7.922 1.00 38.22 142 SER A N 1
ATOM 1136 C CA . SER A 1 142 ? -29.667 -5.172 8.445 1.00 38.22 142 SER A CA 1
ATOM 1137 C C . SER A 1 142 ? -30.686 -5.054 7.325 1.00 38.22 142 SER A C 1
ATOM 1139 O O . SER A 1 142 ? -30.232 -4.834 6.177 1.00 38.22 142 SER A O 1
#

pLDDT: mean 90.33, std 13.47, range [34.34, 98.44]

Nearest PDB structures (foldseek):
  3hdg-assembly1_A  TM=4.807E-01  e=1.401E-01  Wolinella succinogenes
  8wiw-assembly1_h  TM=5.156E-01  e=4.566E-01  Salmonella enterica subsp. enterica serovar Typhimurium str. LT2
  4l85-assembly2_C-2  TM=3.773E-01  e=1.078E-01  Escherichia coli K-12
  1m2f-assembly1_A  TM=5.572E-01  e=6.339E-01  Synechococcus elongatus
  3q9s-assembly1_A  TM=3.755E-01  e=6.339E-01  Deinococcus radiodurans

Radius of gyration: 15.04 Å; Cα contacts (8 Å, |Δi|>4): 230; chains: 1; bounding box: 44×43×41 Å

Solvent-accessible surface area (backbone atoms only — not comparable to full-atom values): 8054 Å² total; per-residue (Å²): 118,42,27,24,32,42,32,25,54,41,54,61,23,38,59,50,64,75,43,86,93,53,76,80,66,69,13,56,48,41,45,42,60,77,40,49,92,50,32,40,76,48,35,40,28,28,77,48,63,70,39,48,55,54,47,52,58,53,46,56,74,76,38,94,66,82,60,49,77,27,59,38,69,67,58,45,47,51,33,39,75,71,64,75,45,77,56,49,30,38,37,41,42,59,61,37,88,50,38,63,61,55,50,53,53,39,47,76,65,63,41,78,39,79,47,67,42,85,58,64,32,89,43,69,72,57,40,50,51,59,71,65,63,78,72,85,83,78,77,78,82,124

Mean predicted aligned error: 5.11 Å